Protein AF-A0A924VD27-F1 (afdb_monomer)

Structure (mmCIF, N/CA/C/O backbone):
data_AF-A0A924VD27-F1
#
_entry.id   AF-A0A924VD27-F1
#
loop_
_atom_site.group_PDB
_atom_site.id
_atom_site.type_symbol
_atom_site.label_atom_id
_atom_site.label_alt_id
_atom_site.label_comp_id
_atom_site.label_asym_id
_atom_site.label_entity_id
_atom_site.label_seq_id
_atom_site.pdbx_PDB_ins_code
_atom_site.Cartn_x
_atom_site.Cartn_y
_atom_site.Cartn_z
_atom_site.occupancy
_atom_site.B_iso_or_equiv
_atom_site.auth_seq_id
_atom_site.auth_comp_id
_atom_site.auth_asym_id
_atom_site.auth_atom_id
_atom_site.pdbx_PDB_model_num
ATOM 1 N N . VAL A 1 1 ? 18.115 10.793 -17.552 1.00 52.06 1 VAL A N 1
ATOM 2 C CA . VAL A 1 1 ? 18.177 12.190 -18.042 1.00 52.06 1 VAL A CA 1
ATOM 3 C C . VAL A 1 1 ? 18.767 13.085 -16.958 1.00 52.06 1 VAL A C 1
ATOM 5 O O . VAL A 1 1 ? 18.133 13.241 -15.926 1.00 52.06 1 VAL A O 1
ATOM 8 N N . PRO A 1 2 ? 19.980 13.633 -17.133 1.00 46.66 2 PRO A N 1
ATOM 9 C CA . PRO A 1 2 ? 20.651 14.455 -16.122 1.00 46.66 2 PRO A CA 1
ATOM 10 C C . PRO A 1 2 ? 20.261 15.952 -16.189 1.00 46.66 2 PRO A C 1
ATOM 12 O O . PRO A 1 2 ? 21.059 16.808 -15.836 1.00 46.66 2 PRO A O 1
ATOM 15 N N . LEU A 1 3 ? 19.037 16.286 -16.631 1.00 54.81 3 LEU A N 1
ATOM 16 C CA . LEU A 1 3 ? 18.542 17.674 -16.758 1.00 54.81 3 LEU A CA 1
ATOM 17 C C . LEU A 1 3 ? 17.249 17.961 -15.970 1.00 54.81 3 LEU A C 1
ATOM 19 O O . LEU A 1 3 ? 16.566 18.954 -16.198 1.00 54.81 3 LEU A O 1
ATOM 23 N N . SER A 1 4 ? 16.910 17.109 -15.009 1.00 61.19 4 SER A N 1
ATOM 24 C CA . SER A 1 4 ? 15.799 17.336 -14.085 1.00 61.19 4 SER A CA 1
ATOM 25 C C . SER A 1 4 ? 16.330 18.032 -12.831 1.00 61.19 4 SER A C 1
ATOM 2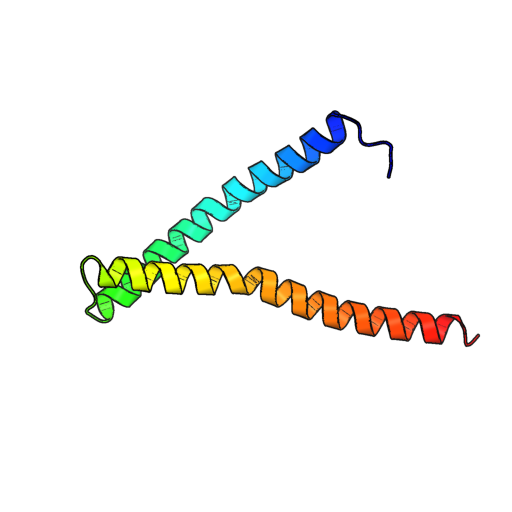7 O O . SER A 1 4 ? 16.573 17.380 -11.821 1.00 61.19 4 SER A O 1
ATOM 29 N N . GLY A 1 5 ? 16.566 19.347 -12.901 1.00 75.69 5 GLY A N 1
ATOM 30 C CA . GLY A 1 5 ? 16.858 20.165 -11.712 1.00 75.69 5 GLY A CA 1
ATOM 31 C C . GLY A 1 5 ? 15.699 20.154 -10.694 1.00 75.69 5 GLY A C 1
ATOM 32 O O . GLY A 1 5 ? 14.794 19.325 -10.780 1.00 75.69 5 GLY A O 1
ATOM 33 N N . ALA A 1 6 ? 15.669 21.109 -9.755 1.00 79.69 6 ALA A N 1
ATOM 34 C CA . ALA A 1 6 ? 14.655 21.193 -8.685 1.00 79.69 6 ALA A CA 1
ATOM 35 C C . ALA A 1 6 ? 13.190 21.017 -9.159 1.00 79.69 6 ALA A C 1
ATOM 37 O O . ALA A 1 6 ? 12.377 20.440 -8.443 1.00 79.69 6 ALA A O 1
ATOM 38 N N . LEU A 1 7 ? 12.876 21.436 -10.392 1.00 80.94 7 LEU A N 1
ATOM 39 C CA . LEU A 1 7 ? 11.564 21.272 -11.026 1.00 80.94 7 LEU A CA 1
ATOM 40 C C . LEU A 1 7 ? 11.189 19.804 -11.322 1.00 80.94 7 LEU A C 1
ATOM 42 O O . LEU A 1 7 ? 10.044 19.403 -11.155 1.00 80.94 7 LEU A O 1
ATOM 46 N N . GLY A 1 8 ? 12.131 18.971 -11.767 1.00 82.50 8 GLY A N 1
ATOM 47 C CA . GLY A 1 8 ? 11.830 17.563 -12.048 1.00 82.50 8 GLY A CA 1
ATOM 48 C C . GLY A 1 8 ? 11.644 16.748 -10.7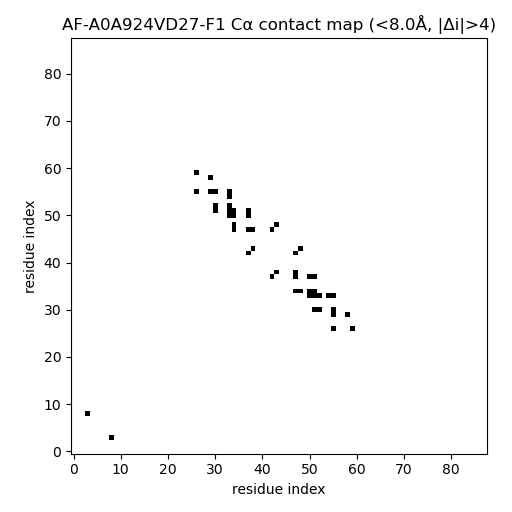68 1.00 82.50 8 GLY A C 1
ATOM 49 O O . GLY A 1 8 ? 10.759 15.898 -10.698 1.00 82.50 8 GLY A O 1
ATOM 50 N N . MET A 1 9 ? 12.423 17.068 -9.731 1.00 86.88 9 MET A N 1
ATOM 51 C CA . MET A 1 9 ? 12.251 16.480 -8.401 1.00 86.88 9 MET A CA 1
ATOM 52 C C . MET A 1 9 ? 10.929 16.906 -7.750 1.00 86.88 9 MET A C 1
ATOM 54 O O . MET A 1 9 ? 10.288 16.075 -7.109 1.00 86.88 9 MET A O 1
ATOM 58 N N . SER A 1 10 ? 10.469 18.150 -7.952 1.00 87.00 10 SER A N 1
ATOM 59 C CA . SER A 1 10 ? 9.166 18.594 -7.438 1.00 87.00 10 SER A CA 1
ATOM 60 C C . SER A 1 10 ? 7.987 17.943 -8.166 1.00 87.00 10 SER A C 1
ATOM 62 O O . SER A 1 10 ? 6.991 17.631 -7.522 1.00 87.00 10 SER A O 1
ATOM 64 N N . ILE A 1 11 ? 8.102 17.660 -9.469 1.00 87.25 11 ILE A N 1
ATOM 65 C CA . ILE A 1 11 ? 7.068 16.933 -10.226 1.00 87.25 11 ILE A CA 1
ATOM 66 C C . ILE A 1 11 ? 6.986 15.471 -9.778 1.00 87.25 11 ILE A C 1
ATOM 68 O O . ILE A 1 11 ? 5.893 14.989 -9.490 1.00 87.25 11 ILE A O 1
ATOM 72 N N . ILE A 1 12 ? 8.119 14.765 -9.667 1.00 87.44 12 ILE A N 1
ATOM 73 C CA . ILE A 1 12 ? 8.121 13.381 -9.162 1.00 87.44 12 ILE A CA 1
ATOM 74 C C . ILE A 1 12 ? 7.621 13.333 -7.712 1.00 87.44 12 ILE A C 1
ATOM 76 O O . ILE A 1 12 ? 6.796 12.480 -7.383 1.00 87.44 12 ILE A O 1
ATOM 80 N N . GLY A 1 13 ? 8.044 14.280 -6.868 1.00 87.44 13 GLY A N 1
ATOM 81 C CA . GLY A 1 13 ? 7.533 14.422 -5.504 1.00 87.44 13 GLY A CA 1
ATOM 82 C C . GLY A 1 13 ? 6.024 14.678 -5.467 1.00 87.44 13 GLY A C 1
ATOM 83 O O . GLY A 1 13 ? 5.304 14.007 -4.729 1.00 87.44 13 GLY A O 1
ATOM 84 N N . GLY A 1 14 ? 5.527 15.581 -6.315 1.00 88.94 14 GLY A N 1
ATOM 85 C CA . GLY A 1 14 ? 4.105 15.908 -6.431 1.00 88.94 14 GLY A CA 1
ATOM 86 C C . GLY A 1 14 ? 3.256 14.723 -6.891 1.00 88.94 14 GLY A C 1
ATOM 87 O O . GLY A 1 14 ? 2.211 14.459 -6.302 1.00 88.94 14 GLY A O 1
ATOM 88 N N . ILE A 1 15 ? 3.725 13.952 -7.878 1.00 90.56 15 ILE A N 1
ATOM 89 C CA . ILE A 1 15 ? 3.063 12.714 -8.323 1.00 90.56 15 ILE A CA 1
ATOM 90 C C . ILE A 1 15 ? 3.054 11.672 -7.196 1.00 90.56 15 ILE A C 1
ATOM 92 O O . ILE A 1 15 ? 2.033 11.021 -6.976 1.00 90.56 15 ILE A O 1
ATOM 96 N N . GLY A 1 16 ? 4.149 11.534 -6.442 1.00 87.50 16 GLY A N 1
ATOM 97 C CA . GLY A 1 16 ? 4.206 10.645 -5.277 1.00 87.50 16 GLY A CA 1
ATOM 98 C C . GLY A 1 16 ? 3.200 11.028 -4.184 1.00 87.50 16 GLY A C 1
ATOM 99 O O . GLY A 1 16 ? 2.481 10.171 -3.658 1.00 87.50 16 GLY A O 1
ATOM 100 N N . MET A 1 17 ? 3.081 12.323 -3.886 1.00 90.81 17 MET A N 1
ATOM 101 C CA . MET A 1 17 ? 2.102 12.830 -2.918 1.00 90.81 17 MET A CA 1
ATOM 102 C C . MET A 1 17 ? 0.659 12.673 -3.416 1.00 90.81 17 MET A C 1
ATOM 104 O O . MET A 1 17 ? -0.209 12.256 -2.650 1.00 90.81 17 MET A O 1
ATOM 108 N N . PHE A 1 18 ? 0.397 12.927 -4.700 1.00 90.88 18 PHE A N 1
ATOM 109 C CA . PHE A 1 18 ? -0.921 12.714 -5.304 1.00 90.88 18 PHE A CA 1
ATOM 110 C C . PHE A 1 18 ? -1.326 11.233 -5.309 1.00 90.88 18 PHE A C 1
ATOM 112 O O . PHE A 1 18 ? -2.457 10.901 -4.962 1.00 90.88 18 PHE A O 1
ATOM 119 N N . SER A 1 19 ? -0.387 10.332 -5.618 1.00 90.38 19 SER A N 1
ATOM 120 C CA . SER A 1 19 ? -0.592 8.882 -5.525 1.00 90.38 19 SER A CA 1
ATOM 121 C C . SER A 1 19 ? -1.054 8.481 -4.121 1.00 90.38 19 SER A C 1
ATOM 123 O O . SER A 1 19 ? -2.040 7.761 -3.966 1.00 90.38 19 SER A O 1
ATOM 125 N N . THR A 1 20 ? -0.424 9.039 -3.082 1.00 88.88 20 THR A N 1
ATOM 126 C CA . THR A 1 20 ? -0.826 8.800 -1.689 1.00 88.88 20 THR A CA 1
ATOM 127 C C . THR A 1 20 ? -2.293 9.169 -1.455 1.00 88.88 20 THR A C 1
ATOM 129 O O . THR A 1 20 ? -3.025 8.368 -0.886 1.00 88.88 20 THR A O 1
ATOM 132 N N . ALA A 1 21 ? -2.768 10.313 -1.953 1.00 92.38 21 ALA A N 1
ATOM 133 C CA . ALA A 1 21 ? -4.165 10.725 -1.783 1.00 92.38 21 ALA A CA 1
ATOM 134 C C . ALA A 1 21 ? -5.179 9.745 -2.407 1.00 92.38 21 ALA A C 1
ATOM 136 O O . ALA A 1 21 ? -6.281 9.599 -1.883 1.00 92.38 21 ALA A O 1
ATOM 137 N N . ILE A 1 22 ? -4.807 9.045 -3.484 1.00 91.06 22 ILE A N 1
ATOM 138 C CA . ILE A 1 22 ? -5.641 8.002 -4.102 1.00 91.06 22 ILE A CA 1
ATOM 139 C C . ILE A 1 22 ? -5.595 6.707 -3.283 1.00 91.06 22 ILE A C 1
ATOM 141 O O . ILE A 1 22 ? -6.625 6.068 -3.068 1.00 91.06 22 ILE A O 1
ATOM 145 N N . PHE A 1 23 ? -4.411 6.306 -2.816 1.00 89.56 23 PHE A N 1
ATOM 146 C CA . PHE A 1 23 ? -4.240 5.038 -2.106 1.00 89.56 23 PHE A CA 1
ATOM 147 C C . PHE A 1 23 ? -4.714 5.079 -0.648 1.00 89.56 23 PHE A C 1
ATOM 149 O O . PHE A 1 23 ? -5.129 4.043 -0.136 1.00 89.56 23 PHE A O 1
ATOM 156 N N . GLN A 1 24 ? -4.710 6.237 0.019 1.00 92.31 24 GLN A N 1
ATOM 157 C CA . GLN A 1 24 ? -5.155 6.357 1.415 1.00 92.31 24 GLN A CA 1
ATOM 158 C C . GLN A 1 24 ? -6.618 5.897 1.620 1.00 92.31 24 GLN A C 1
ATOM 160 O O . GLN A 1 24 ? -6.835 5.040 2.478 1.00 92.31 24 GLN A O 1
ATOM 165 N N . PRO A 1 25 ? -7.618 6.341 0.827 1.00 94.12 25 PRO A N 1
ATOM 166 C CA . PRO A 1 25 ? -8.988 5.823 0.924 1.00 94.12 25 PRO A CA 1
ATOM 167 C C . PRO A 1 25 ? -9.109 4.320 0.645 1.00 94.12 25 PRO A C 1
ATOM 169 O O . PRO A 1 25 ? -9.873 3.627 1.312 1.00 94.12 25 PRO A O 1
ATOM 172 N N . ILE A 1 26 ? -8.342 3.802 -0.319 1.00 93.44 26 ILE A N 1
ATOM 173 C CA . ILE A 1 26 ? -8.352 2.374 -0.676 1.00 93.44 26 ILE A CA 1
ATOM 174 C C . ILE A 1 26 ? -7.832 1.535 0.498 1.00 93.44 26 ILE A C 1
ATOM 176 O O . ILE A 1 26 ? -8.459 0.552 0.891 1.00 93.44 26 ILE A O 1
A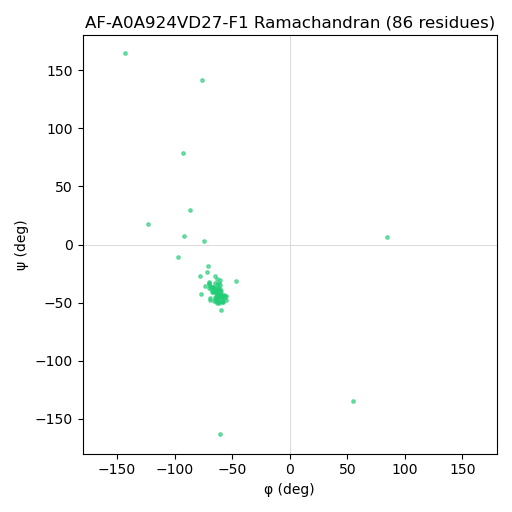TOM 180 N N . ILE A 1 27 ? -6.710 1.958 1.085 1.00 92.50 27 ILE A N 1
ATOM 181 C CA . ILE A 1 27 ? -6.113 1.327 2.263 1.00 92.50 27 ILE A CA 1
ATOM 182 C C . ILE A 1 27 ? -7.075 1.395 3.454 1.00 92.50 27 ILE A C 1
ATOM 184 O O . ILE A 1 27 ? -7.270 0.383 4.123 1.00 92.50 27 ILE A O 1
ATOM 188 N N . GLY A 1 28 ? -7.712 2.547 3.688 1.00 94.00 28 GLY A N 1
ATOM 189 C CA . GLY A 1 28 ? -8.739 2.697 4.723 1.00 94.00 28 GLY A CA 1
ATOM 190 C C . GLY A 1 28 ? -9.874 1.685 4.559 1.00 94.00 28 GLY A C 1
ATOM 191 O O . GLY A 1 28 ? -10.181 0.947 5.492 1.00 94.00 28 GLY A O 1
ATOM 192 N N . GLY A 1 29 ? -10.405 1.543 3.341 1.00 94.81 29 GLY A N 1
ATOM 193 C CA . GLY A 1 29 ? -11.443 0.551 3.046 1.00 94.81 29 GLY A CA 1
ATOM 194 C C . GLY A 1 29 ? -10.999 -0.898 3.288 1.00 94.81 29 GLY A C 1
ATOM 195 O O . GLY A 1 29 ? -11.792 -1.723 3.751 1.00 94.81 29 GLY A O 1
ATOM 196 N N . TRP A 1 30 ? -9.730 -1.231 3.028 1.00 95.00 30 TRP A N 1
ATOM 197 C CA . TRP A 1 30 ? -9.185 -2.554 3.352 1.00 95.00 30 TRP A CA 1
ATOM 198 C C . TRP A 1 30 ? -9.078 -2.798 4.854 1.00 95.00 30 TRP A C 1
ATOM 200 O O . TRP A 1 30 ? -9.357 -3.919 5.285 1.00 95.00 30 TRP A O 1
ATOM 210 N N . ILE A 1 31 ? -8.710 -1.782 5.638 1.00 94.94 31 ILE A N 1
ATOM 211 C CA . ILE A 1 31 ? -8.668 -1.863 7.105 1.00 94.94 31 ILE A CA 1
ATOM 212 C C . 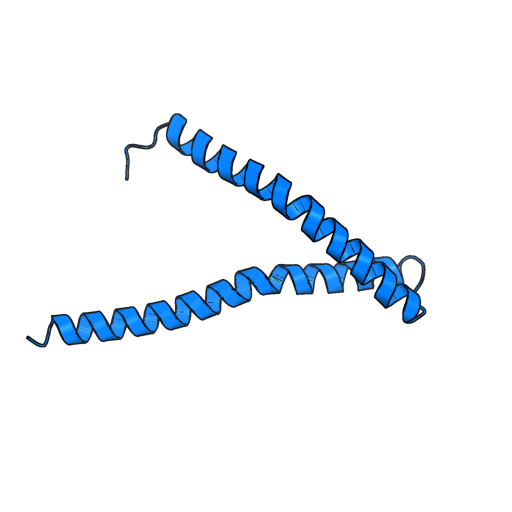ILE A 1 31 ? -10.071 -2.125 7.643 1.00 94.94 31 ILE A C 1
ATOM 214 O O . ILE A 1 31 ? -10.264 -3.077 8.400 1.00 94.94 31 ILE A O 1
ATOM 218 N N . ASP A 1 32 ? -11.058 -1.349 7.196 1.00 95.31 32 ASP A N 1
ATOM 219 C CA . ASP A 1 32 ? -12.446 -1.486 7.644 1.00 95.31 32 ASP A CA 1
ATOM 220 C C . ASP A 1 32 ? -13.022 -2.862 7.290 1.00 95.31 32 ASP A C 1
ATOM 222 O O . ASP A 1 32 ? -13.613 -3.537 8.136 1.00 95.31 32 ASP A O 1
ATOM 226 N N . THR A 1 33 ? -12.768 -3.331 6.065 1.00 95.38 33 THR A N 1
ATOM 227 C CA . THR A 1 33 ? -13.185 -4.670 5.620 1.00 95.38 33 THR A CA 1
ATOM 228 C C . THR A 1 33 ? -12.504 -5.769 6.439 1.00 95.38 33 THR A C 1
ATOM 230 O O . THR A 1 33 ? -13.157 -6.718 6.871 1.00 95.38 33 THR A O 1
ATOM 233 N N . SER A 1 34 ? -11.195 -5.650 6.684 1.00 94.12 34 SER A N 1
ATOM 234 C CA . SER A 1 34 ? -10.440 -6.650 7.451 1.00 94.12 34 SER A CA 1
ATOM 235 C C . SER A 1 34 ? -10.895 -6.683 8.911 1.00 94.12 34 SER A C 1
ATOM 237 O O . SER A 1 34 ? -11.030 -7.765 9.481 1.00 94.12 34 SER A O 1
ATOM 239 N N . ARG A 1 35 ? -11.220 -5.527 9.504 1.00 94.06 35 ARG A N 1
ATOM 240 C CA . ARG A 1 35 ? -11.818 -5.449 10.842 1.00 94.06 35 ARG A CA 1
ATOM 241 C C . ARG A 1 35 ? -13.189 -6.129 10.869 1.00 94.06 35 ARG A C 1
ATOM 243 O O . ARG A 1 35 ? -13.419 -6.957 11.742 1.00 94.06 35 ARG A O 1
ATOM 250 N N . ALA A 1 36 ? -14.066 -5.868 9.899 1.00 94.94 36 ALA A N 1
ATOM 251 C CA . ALA A 1 36 ? -15.384 -6.505 9.837 1.00 94.94 36 ALA A CA 1
ATOM 252 C C . ALA A 1 36 ? -15.301 -8.043 9.731 1.00 94.94 36 ALA A C 1
ATOM 254 O O . ALA A 1 36 ? -16.017 -8.748 10.442 1.00 94.94 36 ALA A O 1
ATOM 255 N N . ILE A 1 37 ? -14.393 -8.567 8.898 1.00 94.19 37 ILE A N 1
ATOM 256 C CA . ILE A 1 37 ? -14.171 -10.016 8.740 1.00 94.19 37 ILE A CA 1
ATOM 257 C C . ILE A 1 37 ? -13.664 -10.641 10.046 1.00 94.19 37 ILE A C 1
ATOM 259 O O . ILE A 1 37 ? -14.208 -11.644 10.505 1.00 94.19 37 ILE A O 1
ATOM 263 N N . ASN A 1 38 ? -12.651 -10.041 10.673 1.00 93.50 38 ASN A N 1
ATOM 264 C CA . ASN A 1 38 ? -12.062 -10.573 11.902 1.00 93.50 38 ASN A CA 1
ATOM 265 C C . ASN A 1 38 ? -13.005 -10.440 13.111 1.00 93.50 38 ASN A C 1
ATOM 267 O O . ASN A 1 38 ? -13.035 -11.325 13.966 1.00 93.50 38 ASN A O 1
ATOM 271 N N . MET A 1 39 ? -13.840 -9.396 13.153 1.00 93.50 39 MET A N 1
ATOM 272 C CA . MET A 1 39 ? -14.932 -9.284 14.127 1.00 93.50 39 MET A CA 1
ATOM 273 C C . MET A 1 39 ? -15.948 -10.413 13.958 1.00 93.50 39 MET A C 1
ATOM 275 O O . MET A 1 39 ? -16.356 -11.021 14.946 1.00 93.50 39 MET A O 1
ATOM 279 N N . ALA A 1 40 ? -16.336 -10.724 12.717 1.00 94.25 40 ALA A N 1
ATOM 280 C CA . ALA A 1 40 ? -17.240 -11.836 12.424 1.00 94.25 40 ALA A CA 1
ATOM 281 C C . ALA A 1 40 ? -16.622 -13.203 12.774 1.00 94.25 40 ALA A C 1
ATOM 283 O O . ALA A 1 40 ? -17.345 -14.127 13.138 1.00 94.25 40 ALA A O 1
ATOM 284 N N . ALA A 1 41 ? -15.291 -13.315 12.741 1.00 92.25 41 ALA A N 1
ATOM 285 C CA . ALA A 1 41 ? -14.548 -14.476 13.234 1.00 92.25 41 ALA A CA 1
ATOM 286 C C . ALA A 1 41 ? -14.477 -14.558 14.778 1.00 92.25 41 ALA A C 1
ATOM 288 O O . ALA A 1 41 ? -13.842 -15.462 15.318 1.00 92.25 41 ALA A O 1
ATOM 289 N N . GLY A 1 42 ? -15.122 -13.633 15.498 1.00 91.81 42 GLY A N 1
ATOM 290 C CA . GLY A 1 42 ? -15.183 -13.612 16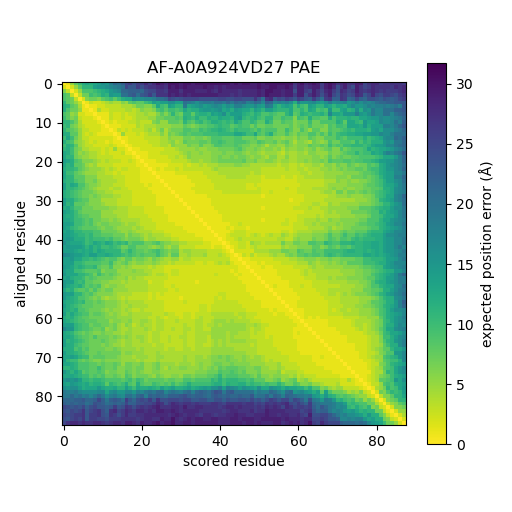.960 1.00 91.81 42 GLY A CA 1
ATOM 291 C C . GLY A 1 42 ? -13.987 -12.939 17.638 1.00 91.81 42 GLY A C 1
ATOM 292 O O . GLY A 1 42 ? -13.891 -12.972 18.867 1.00 91.81 42 GLY A O 1
ATOM 293 N N . LEU A 1 43 ? -13.078 -12.316 16.877 1.00 93.69 43 LEU A N 1
ATOM 294 C CA . LEU A 1 43 ? -11.963 -11.560 17.446 1.00 93.69 43 LEU A CA 1
ATOM 295 C C . LEU A 1 43 ? -12.448 -10.204 17.971 1.00 93.69 43 LEU A C 1
ATOM 297 O O . LEU A 1 43 ? -13.278 -9.530 17.362 1.00 93.69 43 LEU A O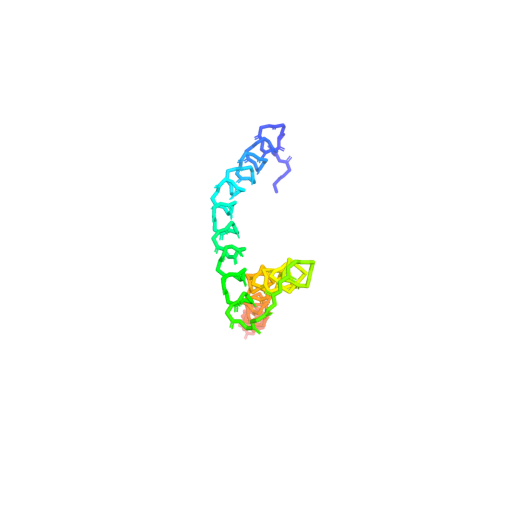 1
ATOM 301 N N . SER A 1 44 ? -11.901 -9.778 19.108 1.00 92.62 44 SER A N 1
ATOM 302 C CA . SER A 1 44 ? -12.227 -8.493 19.730 1.00 92.62 44 SER A CA 1
ATOM 303 C C . SER A 1 44 ? -11.001 -7.846 20.375 1.00 92.62 44 SER A C 1
ATOM 305 O O . SER A 1 44 ? -9.956 -8.484 20.556 1.00 92.62 44 SER A O 1
ATOM 307 N N . GLY A 1 45 ? -11.120 -6.554 20.692 1.00 91.31 45 GLY A N 1
ATOM 308 C CA . GLY A 1 45 ? -10.067 -5.776 21.344 1.00 91.31 45 GLY A CA 1
ATOM 309 C C . GLY A 1 45 ? -8.743 -5.820 20.578 1.00 91.31 45 GLY A C 1
ATOM 310 O O . GLY A 1 45 ? -8.708 -5.705 19.356 1.00 91.31 45 GLY A O 1
ATOM 311 N N . THR A 1 46 ? -7.640 -6.022 21.293 1.00 93.25 46 THR A N 1
ATOM 312 C CA . THR A 1 46 ? -6.288 -6.013 20.713 1.00 93.25 46 THR A CA 1
ATOM 313 C C . THR A 1 46 ? -6.070 -7.098 19.656 1.00 93.25 46 THR A C 1
ATOM 315 O O . THR A 1 46 ? -5.341 -6.874 18.693 1.00 93.25 46 THR A O 1
ATOM 318 N N . GLN A 1 47 ? -6.704 -8.268 19.803 1.00 91.62 47 GLN A N 1
ATOM 319 C CA . GLN A 1 47 ? -6.538 -9.371 18.846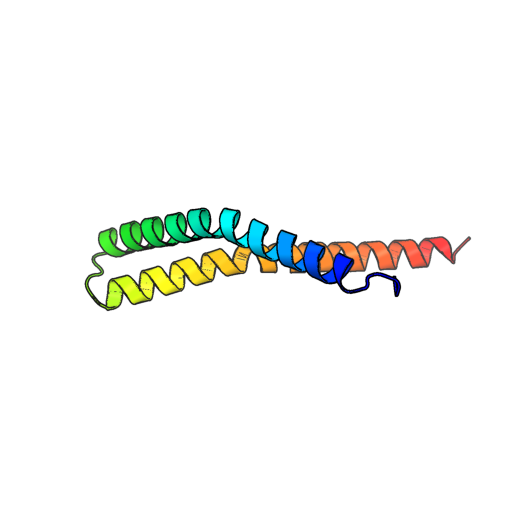 1.00 91.62 47 GLN A CA 1
ATOM 320 C C . GLN A 1 47 ? -7.170 -9.047 17.492 1.00 91.62 47 GLN A C 1
ATOM 322 O O . GLN A 1 47 ? -6.617 -9.397 16.453 1.00 91.62 47 GLN A O 1
ATOM 327 N N . LEU A 1 48 ? -8.298 -8.335 17.511 1.00 94.25 48 LEU A N 1
ATOM 328 C CA . LEU A 1 48 ? -8.962 -7.867 16.304 1.00 94.25 48 LEU A CA 1
ATOM 329 C C . LEU A 1 48 ? -8.087 -6.883 15.524 1.00 94.25 48 LEU A C 1
ATOM 331 O O . LEU A 1 48 ? -7.900 -7.052 14.323 1.00 94.25 48 LEU A O 1
ATOM 335 N N . GLU A 1 49 ? -7.550 -5.870 16.203 1.00 92.88 49 GLU A N 1
ATOM 336 C CA . GLU A 1 49 ? -6.705 -4.852 15.569 1.00 92.88 49 GLU A CA 1
ATOM 337 C C . GLU A 1 49 ? -5.425 -5.461 14.986 1.00 92.88 49 GLU A C 1
ATOM 339 O O . GLU A 1 49 ? -5.014 -5.107 13.880 1.00 92.88 49 GLU A O 1
ATOM 344 N N . LEU A 1 50 ? -4.825 -6.427 15.690 1.00 95.25 50 LEU A N 1
ATOM 345 C CA . LEU A 1 50 ? -3.636 -7.123 15.208 1.00 95.25 50 LEU A CA 1
ATOM 346 C C . LEU A 1 50 ? -3.934 -7.955 13.953 1.00 95.25 50 LEU A C 1
ATOM 348 O O . LEU A 1 50 ? -3.216 -7.831 12.960 1.00 95.25 50 LEU A O 1
ATOM 352 N N . ALA A 1 51 ? -5.001 -8.759 13.975 1.00 93.94 51 ALA A N 1
ATOM 353 C CA . ALA A 1 51 ? -5.390 -9.590 12.837 1.00 93.94 51 ALA A CA 1
ATOM 354 C C . ALA A 1 51 ? -5.807 -8.737 11.626 1.00 93.94 51 ALA A C 1
ATOM 356 O O . ALA A 1 51 ? -5.324 -8.950 10.514 1.00 93.94 51 ALA A O 1
ATOM 357 N N . ALA A 1 52 ? -6.614 -7.694 11.843 1.00 94.69 52 ALA A N 1
ATOM 358 C CA . ALA A 1 52 ? -7.010 -6.765 10.786 1.00 94.69 52 ALA A CA 1
ATOM 359 C C . ALA A 1 52 ? -5.804 -6.021 10.182 1.00 94.69 52 ALA A C 1
ATOM 361 O O . ALA A 1 52 ? -5.748 -5.811 8.964 1.00 94.69 52 ALA A O 1
ATOM 362 N N . GLY A 1 53 ? -4.816 -5.656 11.007 1.00 93.38 53 GLY A N 1
ATOM 363 C CA . GLY A 1 53 ? -3.559 -5.061 10.555 1.00 93.38 53 GLY A CA 1
ATOM 364 C C . GLY A 1 53 ? -2.739 -6.012 9.680 1.00 93.38 53 GLY A C 1
ATOM 365 O O . GLY A 1 53 ? -2.296 -5.623 8.598 1.00 93.38 53 GLY A O 1
ATOM 366 N N . GLN A 1 54 ? -2.587 -7.271 10.098 1.00 95.25 54 GLN A N 1
ATOM 367 C CA . GLN A 1 54 ? -1.887 -8.308 9.327 1.00 95.25 54 GLN A CA 1
ATOM 368 C C . GLN A 1 54 ? -2.575 -8.603 7.986 1.00 95.25 54 GLN A C 1
ATOM 370 O O . GLN A 1 54 ? -1.913 -8.686 6.946 1.00 95.25 54 GLN A O 1
ATOM 375 N N . ASP A 1 55 ? -3.903 -8.690 7.985 1.00 94.50 55 ASP A N 1
ATOM 376 C CA . ASP A 1 55 ? -4.701 -8.897 6.775 1.00 94.50 55 ASP A CA 1
ATOM 377 C C . ASP A 1 55 ? -4.591 -7.723 5.802 1.00 94.50 55 ASP A C 1
ATOM 379 O O . ASP A 1 55 ? -4.569 -7.912 4.582 1.00 94.50 55 ASP A O 1
ATOM 383 N N . THR A 1 56 ? -4.530 -6.501 6.327 1.00 94.25 56 THR A N 1
ATOM 384 C CA . THR A 1 56 ? -4.342 -5.296 5.516 1.00 94.25 56 THR A CA 1
ATOM 385 C C . THR A 1 56 ? -2.935 -5.260 4.920 1.00 94.25 56 THR A C 1
ATOM 387 O O . THR A 1 56 ? -2.790 -5.029 3.719 1.00 94.25 56 THR A O 1
ATOM 390 N N . LEU A 1 57 ? -1.901 -5.547 5.719 1.00 93.38 57 LEU A N 1
ATOM 391 C CA . LEU A 1 57 ? -0.515 -5.640 5.244 1.00 93.38 57 LEU A CA 1
ATOM 392 C C . LEU A 1 57 ? -0.376 -6.679 4.128 1.00 93.38 57 LEU A C 1
ATOM 394 O O . LEU A 1 57 ? 0.241 -6.406 3.100 1.00 93.38 57 LEU A O 1
ATOM 398 N N . SER A 1 58 ? -1.016 -7.838 4.283 1.00 93.81 58 SER A N 1
ATOM 399 C CA . SER A 1 58 ? -1.018 -8.884 3.257 1.00 93.81 58 SER A CA 1
ATOM 400 C C . SER A 1 58 ? -1.626 -8.394 1.938 1.00 93.81 58 SER A C 1
ATOM 402 O O . SER A 1 58 ? -1.074 -8.661 0.872 1.00 93.81 58 SER A O 1
ATOM 404 N N . LYS A 1 59 ? -2.709 -7.603 1.989 1.00 91.88 59 LYS A N 1
ATOM 405 C CA . LYS A 1 59 ? -3.304 -6.973 0.794 1.00 91.88 59 LYS A CA 1
ATOM 406 C C . LYS A 1 59 ? -2.362 -5.951 0.149 1.00 91.88 59 LYS A C 1
ATOM 408 O O . LYS A 1 59 ? -2.257 -5.916 -1.075 1.00 91.88 59 LYS A O 1
ATOM 413 N N . MET A 1 60 ? -1.632 -5.166 0.943 1.00 91.69 60 MET A N 1
ATOM 414 C CA . MET A 1 60 ? -0.651 -4.200 0.425 1.00 91.69 60 MET A CA 1
ATOM 415 C C . MET A 1 60 ? 0.505 -4.866 -0.328 1.00 91.69 60 MET A C 1
ATOM 417 O O . MET A 1 60 ? 1.035 -4.267 -1.262 1.00 91.69 60 MET A O 1
ATOM 421 N N . LEU A 1 61 ? 0.877 -6.098 0.036 1.00 93.88 61 LEU A N 1
ATOM 422 C CA . LEU A 1 61 ? 1.932 -6.856 -0.645 1.00 93.88 61 LEU A CA 1
ATOM 423 C C . LEU A 1 61 ? 1.519 -7.348 -2.038 1.00 93.88 61 LEU A C 1
ATOM 425 O O . LEU A 1 61 ? 2.382 -7.538 -2.891 1.00 93.88 61 LEU A O 1
ATOM 429 N N . VAL A 1 62 ? 0.220 -7.498 -2.311 1.00 91.69 62 VAL A N 1
ATOM 430 C CA . VAL A 1 62 ? -0.271 -8.026 -3.595 1.00 91.69 62 VAL A CA 1
ATOM 431 C C . VAL A 1 62 ? 0.202 -7.171 -4.772 1.00 91.69 62 VAL A C 1
ATOM 433 O O . VAL A 1 62 ? 0.699 -7.709 -5.760 1.00 91.69 62 VAL A O 1
ATOM 436 N N . PHE A 1 63 ? 0.100 -5.843 -4.672 1.00 89.00 63 PHE A N 1
ATOM 437 C CA . PHE A 1 63 ? 0.503 -4.937 -5.752 1.00 89.00 63 PHE A CA 1
ATOM 438 C C . PHE A 1 63 ? 1.995 -5.061 -6.134 1.00 89.00 63 PHE A C 1
ATOM 440 O O . PHE A 1 63 ? 2.281 -5.351 -7.301 1.00 89.00 63 PHE A O 1
ATOM 447 N N . PRO A 1 64 ? 2.963 -4.901 -5.206 1.00 92.94 64 PRO A N 1
ATOM 448 C CA . PRO A 1 64 ? 4.374 -5.089 -5.528 1.00 92.94 64 PRO A CA 1
ATOM 449 C C . PRO A 1 64 ? 4.694 -6.529 -5.947 1.00 92.94 64 PRO A C 1
ATOM 451 O O . PRO A 1 64 ? 5.516 -6.714 -6.843 1.00 92.94 64 PRO A O 1
ATOM 454 N N . SER A 1 65 ? 4.027 -7.548 -5.391 1.00 95.81 65 SER A N 1
ATOM 455 C CA . SER A 1 65 ? 4.206 -8.936 -5.839 1.00 95.81 65 SER A CA 1
ATOM 456 C C . SER A 1 65 ? 3.827 -9.128 -7.310 1.00 95.81 65 SER A C 1
ATOM 458 O O . SER A 1 65 ? 4.586 -9.750 -8.054 1.00 95.81 65 SER A O 1
ATOM 460 N N . ILE A 1 66 ? 2.706 -8.552 -7.760 1.00 96.12 66 ILE A N 1
ATOM 461 C CA . ILE A 1 66 ? 2.307 -8.598 -9.175 1.00 96.12 66 ILE A CA 1
ATOM 462 C C . ILE A 1 66 ? 3.352 -7.895 -10.049 1.00 96.12 66 ILE A C 1
ATOM 464 O O . ILE A 1 66 ? 3.760 -8.450 -11.070 1.00 96.12 66 ILE A O 1
ATOM 468 N N . LEU A 1 67 ? 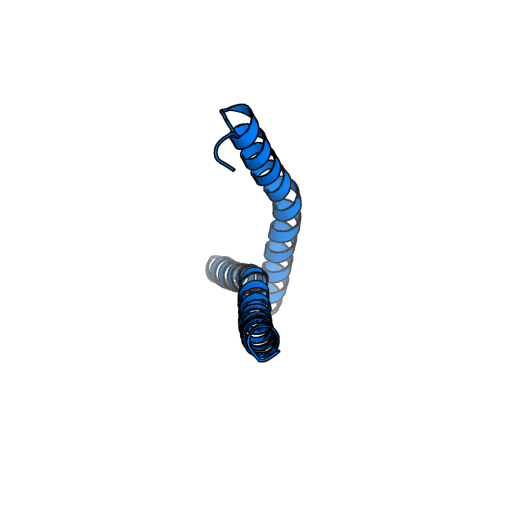3.834 -6.714 -9.646 1.00 95.50 67 LEU A N 1
ATOM 469 C CA . LEU A 1 67 ? 4.875 -5.996 -10.393 1.00 95.50 67 LEU A CA 1
ATOM 470 C C . LEU A 1 67 ? 6.159 -6.816 -10.531 1.00 95.50 67 LEU A C 1
ATOM 472 O O . LEU A 1 67 ? 6.723 -6.869 -11.622 1.00 95.50 67 LEU A O 1
ATOM 476 N N . ILE A 1 68 ? 6.602 -7.483 -9.463 1.00 96.56 68 ILE A N 1
ATOM 477 C CA . ILE A 1 68 ? 7.784 -8.355 -9.500 1.00 96.56 68 ILE A CA 1
ATOM 478 C C . ILE A 1 68 ? 7.592 -9.465 -10.538 1.00 96.56 68 ILE A C 1
ATOM 480 O O . ILE A 1 68 ? 8.460 -9.656 -11.388 1.00 96.56 68 ILE A O 1
ATOM 484 N N . VAL A 1 69 ? 6.449 -10.158 -10.524 1.00 97.31 69 VAL A N 1
ATOM 485 C CA . VAL A 1 69 ? 6.155 -11.227 -11.493 1.00 97.31 69 VAL A CA 1
ATOM 486 C C . VAL A 1 69 ? 6.136 -10.688 -12.926 1.00 97.31 69 VAL A C 1
ATOM 488 O O . VAL A 1 69 ? 6.769 -11.273 -13.808 1.00 97.31 69 VAL A O 1
ATOM 491 N N . LEU A 1 70 ? 5.475 -9.551 -13.162 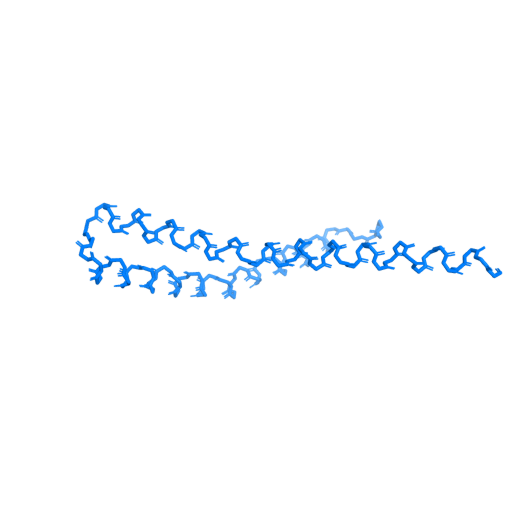1.00 97.12 70 LEU A N 1
ATOM 492 C CA . LEU A 1 70 ? 5.431 -8.914 -14.480 1.00 97.12 70 LEU A CA 1
ATOM 493 C C . LEU A 1 70 ? 6.829 -8.524 -14.974 1.00 97.12 70 LEU A C 1
ATOM 495 O O . LEU A 1 70 ? 7.164 -8.797 -16.127 1.00 97.12 70 LEU A O 1
ATOM 499 N N . PHE A 1 71 ? 7.668 -7.943 -14.114 1.00 95.94 71 PHE A N 1
ATOM 500 C CA . PHE A 1 71 ? 9.046 -7.602 -14.468 1.00 95.94 71 PHE A CA 1
ATOM 501 C C . PHE A 1 71 ? 9.911 -8.832 -14.723 1.00 95.94 71 PHE A C 1
ATOM 503 O O . PHE A 1 71 ? 10.741 -8.788 -15.627 1.00 95.94 71 PHE A O 1
ATOM 510 N N . ILE A 1 72 ? 9.718 -9.927 -13.986 1.00 96.31 72 ILE A N 1
ATOM 511 C CA . ILE A 1 72 ? 10.421 -11.191 -14.238 1.00 96.31 72 ILE A CA 1
ATOM 512 C C . ILE A 1 72 ? 10.068 -11.717 -15.634 1.00 96.31 72 ILE A C 1
ATOM 514 O O . ILE A 1 72 ? 10.970 -12.002 -16.424 1.00 96.31 72 ILE A O 1
ATOM 518 N N . ILE A 1 73 ? 8.776 -11.788 -15.972 1.00 95.69 73 ILE A N 1
ATOM 519 C CA . ILE A 1 73 ? 8.314 -12.216 -17.304 1.00 95.69 73 ILE A CA 1
ATOM 520 C C . ILE A 1 73 ? 8.890 -11.296 -18.386 1.00 95.69 73 ILE A C 1
ATOM 522 O O . ILE A 1 73 ? 9.481 -11.767 -19.360 1.00 95.69 73 ILE A O 1
ATOM 526 N N . PHE A 1 74 ? 8.771 -9.982 -18.191 1.00 95.19 74 PHE A N 1
ATOM 527 C CA . PHE A 1 74 ? 9.281 -8.983 -19.124 1.00 95.19 74 PHE A CA 1
ATOM 528 C C . PHE A 1 74 ? 10.804 -9.075 -19.306 1.00 95.19 74 PHE A C 1
ATOM 530 O O . PHE A 1 74 ? 11.299 -8.976 -20.428 1.00 95.19 74 PHE A O 1
ATOM 537 N N . PHE A 1 75 ? 11.557 -9.312 -18.230 1.00 92.75 75 PHE A N 1
ATOM 538 C CA . PHE A 1 75 ? 13.009 -9.478 -18.266 1.00 92.75 75 PHE A CA 1
ATOM 539 C C . PHE A 1 75 ? 13.420 -10.696 -19.094 1.00 92.75 75 PHE A C 1
ATOM 541 O O . PHE A 1 75 ? 14.329 -10.597 -19.925 1.00 92.75 75 PHE A O 1
ATOM 548 N N . PHE A 1 76 ? 12.742 -11.832 -18.906 1.00 94.00 76 PHE A N 1
ATOM 549 C CA . PHE A 1 76 ? 12.988 -13.010 -19.731 1.00 94.00 76 PHE A CA 1
ATOM 550 C C . PHE A 1 76 ? 12.669 -12.726 -21.191 1.00 94.00 76 PHE A C 1
ATOM 552 O O . PHE A 1 76 ? 13.540 -12.961 -22.023 1.00 94.00 76 PHE A O 1
ATOM 559 N N . TRP A 1 77 ? 11.507 -12.143 -21.493 1.00 93.06 77 TRP A N 1
ATOM 560 C CA . TRP A 1 77 ? 11.113 -11.794 -22.861 1.00 93.06 77 TRP A CA 1
ATOM 561 C C . TRP A 1 77 ? 12.127 -10.864 -23.545 1.00 93.06 77 TRP A C 1
ATOM 563 O O . TRP A 1 77 ? 12.579 -11.144 -24.656 1.00 93.06 77 TRP A O 1
ATOM 573 N N . GLN A 1 78 ? 12.590 -9.818 -22.853 1.00 88.31 78 GLN A N 1
ATOM 574 C CA . GLN A 1 78 ? 13.615 -8.913 -23.378 1.00 88.31 78 GLN A CA 1
ATOM 575 C C . GLN A 1 78 ? 14.946 -9.634 -23.648 1.00 88.31 78 GLN A C 1
ATOM 577 O O . GLN A 1 78 ? 15.623 -9.320 -24.631 1.00 88.31 78 GLN A O 1
ATOM 582 N N . ARG A 1 79 ? 15.337 -10.606 -22.811 1.00 79.44 79 ARG A N 1
ATOM 583 C CA . ARG A 1 79 ? 16.532 -11.427 -23.063 1.00 79.44 79 ARG A CA 1
ATOM 584 C C . ARG A 1 79 ? 16.404 -12.254 -24.343 1.00 79.44 79 ARG A C 1
ATOM 586 O O . ARG A 1 79 ? 17.368 -12.297 -25.099 1.00 79.44 79 ARG A O 1
ATOM 593 N N . GLN A 1 80 ? 15.237 -12.838 -24.622 1.00 70.44 80 GLN A N 1
ATOM 594 C CA . GLN A 1 80 ? 15.021 -13.617 -25.855 1.00 70.44 80 GLN A CA 1
ATOM 595 C C . GLN A 1 80 ? 15.088 -12.708 -27.091 1.00 70.44 80 GLN A C 1
ATOM 597 O O . GLN A 1 80 ? 15.749 -13.047 -28.071 1.00 70.44 80 GLN A O 1
ATOM 602 N N . SER A 1 81 ? 14.502 -11.509 -27.017 1.00 60.94 81 SER A N 1
ATOM 603 C CA . SER A 1 81 ? 14.531 -10.535 -28.117 1.00 60.94 81 SER A CA 1
ATOM 604 C C . SER A 1 81 ? 15.942 -10.022 -28.433 1.00 60.94 81 SER A C 1
ATOM 606 O O . SER A 1 81 ? 16.258 -9.784 -29.597 1.00 60.94 81 SER A O 1
ATOM 608 N N . LYS A 1 82 ? 16.825 -9.893 -27.430 1.00 58.25 82 LYS A N 1
ATOM 609 C CA . LYS A 1 82 ? 18.236 -9.521 -27.662 1.00 58.25 82 LYS A CA 1
ATOM 610 C C . LYS A 1 82 ? 19.035 -10.635 -28.340 1.00 58.25 82 LYS A C 1
ATOM 612 O O . LYS A 1 82 ? 19.911 -10.329 -29.136 1.00 58.25 82 LYS A O 1
ATOM 617 N N . THR A 1 83 ? 18.733 -11.904 -28.067 1.00 56.28 83 THR A N 1
ATOM 618 C CA . THR A 1 83 ? 19.379 -13.038 -28.749 1.00 56.28 83 THR A CA 1
ATOM 619 C C . THR A 1 83 ? 18.947 -13.144 -30.213 1.00 56.28 83 THR A C 1
ATOM 621 O O . THR A 1 83 ? 19.784 -13.410 -31.068 1.00 56.28 83 THR A O 1
ATOM 624 N N . VAL A 1 84 ? 17.676 -12.868 -30.525 1.00 53.34 84 VAL A N 1
ATOM 625 C CA . VAL A 1 84 ? 17.170 -12.865 -31.912 1.00 53.34 84 VAL A CA 1
ATOM 626 C C . VAL A 1 84 ? 17.769 -11.717 -32.736 1.00 53.34 84 VAL A C 1
ATOM 628 O O . VAL A 1 84 ? 18.100 -11.914 -33.899 1.00 53.34 84 VAL A O 1
ATOM 631 N N . ALA A 1 85 ? 17.979 -10.541 -32.137 1.00 53.78 85 ALA A N 1
ATOM 632 C CA . ALA A 1 85 ? 18.539 -9.376 -32.832 1.00 53.78 85 ALA A CA 1
ATOM 633 C C . ALA A 1 85 ? 20.037 -9.490 -33.185 1.00 53.78 85 ALA A C 1
ATOM 635 O O . ALA A 1 85 ? 20.511 -8.732 -34.022 1.00 53.78 85 ALA A O 1
ATOM 636 N N . VAL A 1 86 ? 20.787 -10.396 -32.547 1.00 53.00 86 VAL A N 1
ATOM 637 C CA . VAL A 1 86 ? 22.224 -10.628 -32.824 1.00 53.00 86 VAL A CA 1
ATOM 638 C C . VAL A 1 86 ? 22.431 -11.811 -33.785 1.00 53.00 86 VAL A C 1
ATOM 640 O O . VAL A 1 86 ? 23.533 -12.023 -34.280 1.00 53.00 86 VAL A O 1
ATOM 643 N N . ALA A 1 87 ? 21.379 -12.587 -34.062 1.00 51.91 87 ALA A N 1
ATOM 644 C CA . ALA A 1 87 ? 21.420 -13.769 -34.924 1.00 51.91 87 ALA A CA 1
ATOM 645 C C . ALA A 1 87 ? 21.100 -13.481 -36.409 1.00 51.91 87 ALA A C 1
ATOM 647 O O . ALA A 1 87 ? 20.980 -14.428 -37.186 1.00 51.91 87 ALA A O 1
ATOM 648 N N . HIS A 1 88 ? 20.965 -12.207 -36.795 1.00 41.69 88 HIS A N 1
ATOM 649 C CA . HIS A 1 88 ? 20.766 -11.755 -38.175 1.00 41.69 88 HIS A CA 1
ATOM 650 C C . HIS A 1 88 ? 21.881 -10.813 -38.622 1.00 41.69 88 HIS A C 1
ATOM 652 O O . HIS A 1 88 ? 22.224 -9.900 -37.838 1.00 41.69 88 HIS A O 1
#

Secondary structure (DSSP, 8-state):
-TT--HHHHHHHHHHHHHHHHHHHHHHHHHHHHHHHHHHHTT--HHHHHHHHHHHHHHHHHHHHHHHHHHHHHHHHHHHHHHHHHH--

Solvent-accessible surface area (backbone atoms only — not comparable to full-atom values): 4863 Å² total; per-residue (Å²): 129,101,77,60,53,77,69,45,54,49,50,56,49,50,51,54,54,51,50,46,66,61,46,50,61,56,52,50,52,41,38,54,51,29,37,53,54,35,41,73,72,70,39,56,73,74,59,20,56,52,51,12,49,52,54,31,52,56,58,64,48,49,61,63,52,51,50,52,53,51,49,51,54,49,52,53,52,53,53,53,55,54,56,58,66,70,74,107

Sequence (88 aa):
VPLSGALGMSIIGGIGMFSTAIFQPIIGGWIDTSRAINMAAGLSGTQLELAAGQDTLSKMLVFPSILIVLFIIFFFWQRQSKTVAVAH

Mean predicted aligned error: 8.65 Å

pLDDT: mean 86.51, std 13.94, range [41.69, 97.31]

Radius of gyration: 20.94 Å; Cα contacts (8 Å, |Δi|>4): 25; chains: 1; bounding box: 40×36×60 Å

Foldseek 3Di:
DPPCPPVNVVVVVVVVVVVCVVVVVVLVVQLVVQLVVVVVVVDDDPRSNVRSVVSSVVVVVVVVVVVVVVVVVVVVVVVVVVVVVVVD

Nearest PDB structures (foldseek):
  4abm-assembly3_D  TM=4.530E-01  e=6.185E+00  Homo sapiens